Protein AF-A0AA37IPC6-F1 (afdb_monomer_lite)

Structure (mmCIF, N/CA/C/O backbone):
data_AF-A0AA37IPC6-F1
#
_entry.id   AF-A0AA37IPC6-F1
#
loop_
_atom_site.group_PDB
_atom_site.id
_atom_site.type_symbol
_atom_site.label_atom_id
_atom_site.label_alt_id
_atom_site.label_comp_id
_atom_site.label_asym_id
_atom_site.label_entity_id
_atom_site.label_seq_id
_atom_site.pdbx_PDB_ins_code
_atom_site.Cartn_x
_atom_site.Cartn_y
_atom_site.Cartn_z
_atom_site.occupancy
_atom_site.B_iso_or_e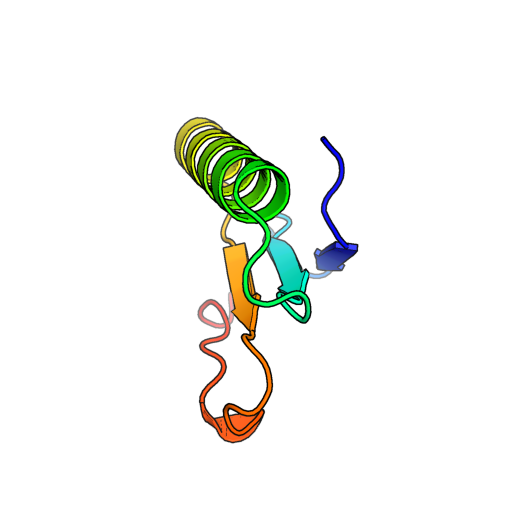quiv
_atom_site.auth_seq_id
_atom_site.auth_comp_id
_atom_site.auth_asym_id
_atom_site.auth_atom_id
_atom_site.pdbx_PDB_model_num
ATOM 1 N N . MET A 1 1 ? 4.164 12.934 5.660 1.00 75.31 1 MET A N 1
ATOM 2 C CA . MET A 1 1 ? 3.555 12.794 4.315 1.00 75.31 1 MET A CA 1
ATOM 3 C C . MET A 1 1 ? 2.187 12.158 4.484 1.00 75.31 1 MET A C 1
ATOM 5 O O . MET A 1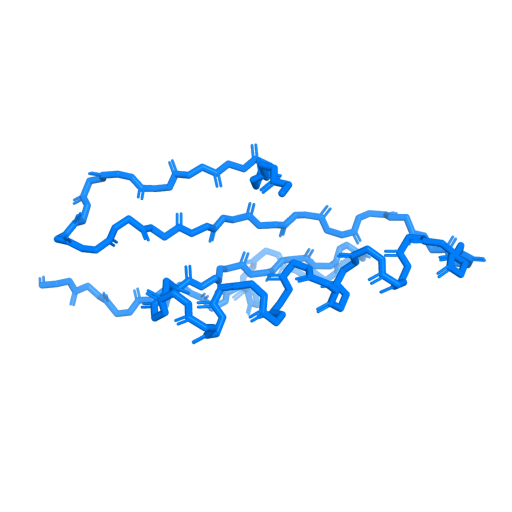 1 ? 2.027 11.399 5.430 1.00 75.31 1 MET A O 1
ATOM 9 N N . LEU A 1 2 ? 1.217 12.481 3.627 1.00 84.50 2 LEU A N 1
ATOM 10 C CA . LEU A 1 2 ? -0.097 11.827 3.649 1.00 84.50 2 LEU A CA 1
ATOM 11 C C . LEU A 1 2 ? -0.052 10.521 2.836 1.00 84.50 2 LEU A C 1
ATOM 13 O O . LEU A 1 2 ? 0.713 10.461 1.866 1.00 84.50 2 LEU A O 1
ATOM 17 N N . PRO A 1 3 ? -0.819 9.489 3.232 1.00 93.00 3 PRO A N 1
ATOM 18 C CA . PRO A 1 3 ? -0.993 8.305 2.405 1.00 93.00 3 PRO A CA 1
ATOM 19 C C . PRO A 1 3 ? -1.840 8.619 1.170 1.00 93.00 3 PRO A C 1
ATOM 21 O O . PRO A 1 3 ? -2.513 9.652 1.136 1.00 93.00 3 PRO A O 1
ATOM 24 N N . ASP A 1 4 ? -1.831 7.723 0.186 1.00 93.88 4 ASP A N 1
ATOM 25 C CA . ASP A 1 4 ? -2.689 7.867 -0.996 1.00 93.88 4 ASP A CA 1
ATOM 26 C C . ASP A 1 4 ? -4.163 7.701 -0.607 1.00 93.88 4 ASP A C 1
ATOM 28 O O . ASP A 1 4 ? -5.011 8.514 -0.978 1.00 93.88 4 ASP A O 1
ATOM 32 N N . PHE A 1 5 ? -4.454 6.697 0.228 1.00 93.94 5 PHE A N 1
ATOM 33 C CA . PHE A 1 5 ? -5.759 6.526 0.862 1.00 93.94 5 PHE A CA 1
ATOM 34 C C . PHE A 1 5 ? -5.619 6.141 2.335 1.00 93.94 5 PHE A C 1
ATOM 36 O O . PHE A 1 5 ? -4.583 5.651 2.789 1.00 93.94 5 PHE A O 1
ATOM 43 N N . ARG A 1 6 ? -6.694 6.347 3.099 1.00 92.25 6 ARG A N 1
ATOM 44 C CA . ARG A 1 6 ? -6.775 5.929 4.500 1.00 92.25 6 ARG A CA 1
ATOM 45 C C . ARG A 1 6 ? -8.065 5.167 4.749 1.00 92.25 6 ARG A C 1
ATOM 47 O O . ARG A 1 6 ? -9.147 5.684 4.491 1.00 92.25 6 ARG A O 1
ATOM 54 N N . LEU A 1 7 ? -7.932 3.964 5.288 1.00 90.50 7 LEU A N 1
ATOM 55 C CA . LEU A 1 7 ? -9.037 3.131 5.734 1.00 90.50 7 LEU A CA 1
ATOM 56 C C . LEU A 1 7 ? -9.383 3.505 7.181 1.00 90.50 7 LEU A C 1
ATOM 58 O O . LEU A 1 7 ? -8.517 3.444 8.056 1.00 90.50 7 LEU A O 1
ATOM 62 N N . THR A 1 8 ? -10.615 3.948 7.429 1.00 90.69 8 THR A N 1
ATOM 63 C CA . THR A 1 8 ? -11.044 4.507 8.729 1.00 90.69 8 THR A CA 1
ATOM 64 C C . THR A 1 8 ? -12.200 3.758 9.382 1.00 90.69 8 THR A C 1
ATOM 66 O O . THR A 1 8 ? -12.612 4.122 10.475 1.00 90.69 8 THR A O 1
ATOM 69 N N . ASP A 1 9 ? -12.725 2.723 8.740 1.00 88.56 9 ASP A N 1
ATOM 70 C CA . ASP A 1 9 ? -13.770 1.832 9.261 1.00 88.56 9 ASP A CA 1
ATOM 71 C C . ASP A 1 9 ? -13.220 0.770 10.240 1.00 88.56 9 ASP A C 1
ATOM 73 O O . ASP A 1 9 ? -13.898 -0.203 10.561 1.00 88.56 9 ASP A O 1
ATOM 77 N N . ARG A 1 10 ? -11.992 0.959 10.741 1.00 81.38 10 ARG A N 1
ATOM 78 C CA . ARG A 1 10 ? -11.289 0.062 11.667 1.00 81.38 10 ARG A CA 1
ATOM 79 C C . ARG A 1 10 ? -10.852 0.778 12.937 1.00 81.38 10 ARG A C 1
ATOM 81 O O . ARG A 1 10 ? -10.599 1.980 12.921 1.00 81.38 10 ARG A O 1
ATOM 88 N N . THR A 1 11 ? -10.673 0.007 14.014 1.00 84.12 11 THR A N 1
ATOM 89 C CA . THR A 1 11 ? -10.196 0.492 15.324 1.00 84.12 11 THR A CA 1
ATOM 90 C C . THR A 1 11 ? -8.869 1.244 15.223 1.00 84.12 11 THR A C 1
ATOM 92 O O . THR A 1 11 ? -8.681 2.254 15.895 1.00 84.12 11 THR A O 1
ATOM 95 N N . VAL A 1 12 ? -7.962 0.775 14.358 1.00 85.94 12 VAL A N 1
ATOM 96 C CA . VAL A 1 12 ? -6.726 1.481 14.003 1.00 85.94 12 VAL A CA 1
ATOM 97 C C . VAL A 1 12 ? -6.809 1.870 12.526 1.00 85.94 12 VAL A C 1
ATOM 99 O O . VAL A 1 12 ? -6.887 0.975 11.675 1.00 85.94 12 VAL A O 1
ATOM 102 N N . PRO A 1 13 ? -6.793 3.175 12.190 1.00 88.44 13 PRO A N 1
ATOM 103 C CA . PRO A 1 13 ? -6.758 3.612 10.802 1.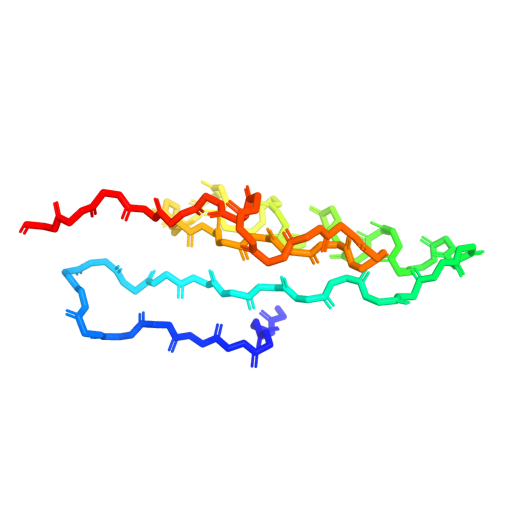00 88.44 13 PRO A CA 1
ATOM 104 C C . PRO A 1 13 ? -5.565 3.002 10.065 1.00 88.44 13 PRO A C 1
ATOM 106 O O . PRO A 1 13 ? -4.446 3.020 10.574 1.00 88.44 13 PRO A O 1
ATOM 109 N N . SER A 1 14 ? -5.802 2.470 8.868 1.00 91.94 14 SER A N 1
ATOM 110 C CA . SER A 1 14 ? -4.753 1.854 8.046 1.00 91.94 14 SER A CA 1
ATOM 111 C C . SER A 1 14 ? -4.431 2.740 6.845 1.00 91.94 14 SER A C 1
ATOM 113 O O . SER A 1 14 ? -5.336 3.281 6.205 1.00 91.94 14 SER A O 1
ATOM 115 N N . ALA A 1 15 ? -3.148 2.906 6.540 1.00 94.81 15 ALA A N 1
ATOM 116 C CA . ALA A 1 15 ? -2.698 3.561 5.318 1.00 94.81 15 ALA A CA 1
ATOM 117 C C . ALA A 1 15 ? -2.818 2.602 4.125 1.00 94.81 15 ALA A C 1
ATOM 119 O O . ALA A 1 15 ? -2.671 1.388 4.281 1.00 94.81 15 ALA A O 1
ATOM 120 N N . ILE A 1 16 ? -3.073 3.151 2.940 1.00 95.25 16 ILE A N 1
ATOM 121 C CA . ILE A 1 16 ? -3.016 2.423 1.672 1.00 95.25 16 ILE A CA 1
ATOM 122 C C . ILE A 1 16 ? -2.120 3.207 0.715 1.00 95.25 16 ILE A C 1
ATOM 124 O O . ILE A 1 16 ? -2.295 4.417 0.546 1.00 95.25 16 ILE A O 1
ATOM 128 N N . GLU A 1 17 ? -1.186 2.499 0.091 1.00 95.88 17 GLU A N 1
ATOM 129 C CA . GLU A 1 17 ? -0.161 3.035 -0.801 1.00 95.88 17 GLU A CA 1
ATOM 130 C C . GLU A 1 17 ? -0.182 2.325 -2.156 1.00 95.88 17 GLU A C 1
ATOM 132 O O . GLU A 1 17 ? -0.191 1.090 -2.216 1.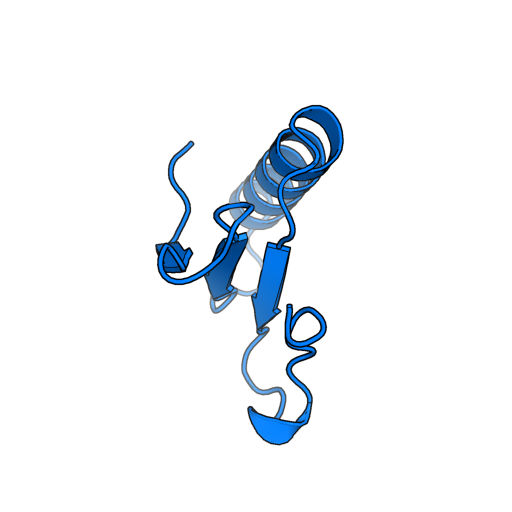00 95.88 17 GLU A O 1
ATOM 137 N N . VAL A 1 18 ? -0.144 3.099 -3.246 1.00 94.44 18 VAL A N 1
ATOM 138 C CA . VAL A 1 18 ? -0.106 2.569 -4.614 1.00 94.44 18 VAL A CA 1
ATOM 139 C C . VAL A 1 18 ? 1.181 3.000 -5.310 1.00 94.44 18 VAL A C 1
ATOM 141 O O . VAL A 1 18 ? 1.360 4.156 -5.703 1.00 94.44 18 VAL A O 1
ATOM 144 N N . TYR A 1 19 ? 2.087 2.044 -5.522 1.00 92.31 19 TYR A N 1
ATOM 145 C CA . TYR A 1 19 ? 3.421 2.329 -6.035 1.00 92.31 19 TYR A CA 1
ATOM 146 C C . TYR A 1 19 ? 3.572 2.144 -7.548 1.00 92.31 19 TYR A C 1
ATOM 148 O O . TYR A 1 19 ? 4.153 1.163 -8.002 1.00 92.31 19 TYR A O 1
ATOM 156 N N . GLY A 1 20 ? 3.071 3.093 -8.342 1.00 88.44 20 GLY A N 1
ATOM 157 C CA . GLY A 1 20 ? 3.065 2.988 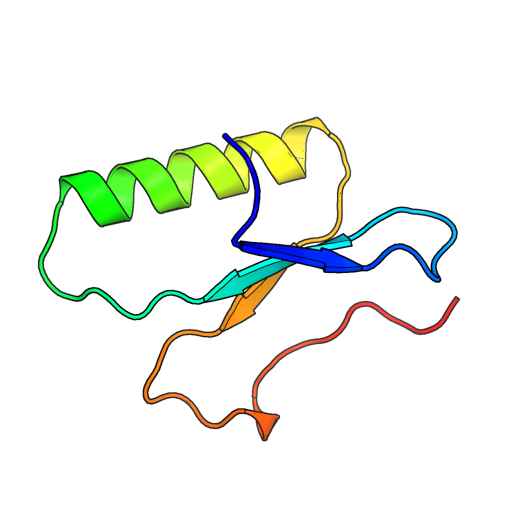-9.811 1.00 88.44 20 GLY A CA 1
ATOM 158 C C . GLY A 1 20 ? 4.313 3.498 -10.552 1.00 88.44 20 GLY A C 1
ATOM 159 O O . GLY A 1 20 ? 4.434 3.274 -11.754 1.00 88.44 20 GLY A O 1
ATOM 160 N N . ILE A 1 21 ? 5.232 4.212 -9.890 1.00 86.12 21 ILE A N 1
ATOM 161 C CA . ILE A 1 21 ? 6.380 4.853 -10.561 1.00 86.12 21 ILE A CA 1
ATOM 162 C C . ILE A 1 21 ? 7.629 3.968 -10.466 1.00 86.12 21 ILE A C 1
ATOM 164 O O . ILE A 1 21 ? 8.137 3.709 -9.376 1.00 86.12 21 ILE A O 1
ATOM 168 N N . GLN A 1 22 ? 8.174 3.568 -11.618 1.00 79.12 22 GLN A N 1
ATOM 169 C CA . GLN A 1 22 ? 9.415 2.792 -11.719 1.00 79.12 22 GLN A CA 1
ATOM 170 C C . GLN A 1 22 ? 10.626 3.680 -12.061 1.00 79.12 22 GLN A C 1
ATOM 172 O O . GLN A 1 22 ? 10.493 4.718 -12.706 1.00 79.12 22 GLN A O 1
ATOM 177 N N . GLY A 1 23 ? 11.825 3.278 -11.623 1.00 77.62 23 GLY A N 1
ATOM 178 C CA . GLY A 1 23 ? 13.099 3.903 -12.020 1.00 77.62 23 GLY A CA 1
ATOM 179 C C . GLY A 1 23 ? 13.425 5.268 -11.392 1.00 77.62 23 GLY A C 1
ATOM 180 O O . GLY A 1 23 ? 14.450 5.857 -11.725 1.00 77.62 23 GLY A O 1
ATOM 181 N N . ASN A 1 24 ? 12.598 5.781 -10.475 1.00 88.31 24 ASN A N 1
ATOM 182 C CA . ASN A 1 24 ? 12.817 7.077 -9.828 1.00 88.31 24 ASN A CA 1
ATOM 183 C C . ASN A 1 24 ? 13.381 6.914 -8.402 1.00 88.31 24 ASN A C 1
ATOM 185 O O . ASN A 1 24 ? 12.675 6.504 -7.482 1.00 88.31 24 ASN A O 1
ATOM 189 N N . ALA A 1 25 ? 14.646 7.291 -8.196 1.00 88.50 25 ALA A N 1
ATOM 190 C CA . ALA A 1 25 ? 15.320 7.179 -6.898 1.00 88.50 25 ALA A CA 1
ATOM 191 C C . ALA A 1 25 ? 14.661 8.019 -5.786 1.00 88.50 25 ALA A C 1
ATOM 193 O O . ALA A 1 25 ? 14.559 7.566 -4.646 1.00 88.50 25 ALA A O 1
ATOM 194 N N . GLN A 1 26 ? 14.160 9.216 -6.108 1.00 89.44 26 GLN A N 1
ATOM 195 C CA . GLN A 1 26 ? 13.445 10.058 -5.144 1.00 89.44 26 GLN A CA 1
ATOM 196 C C . GLN A 1 26 ? 12.119 9.414 -4.723 1.00 89.44 26 GLN A C 1
ATOM 198 O O . GLN A 1 26 ? 11.693 9.542 -3.576 1.00 89.44 26 GLN A O 1
ATOM 203 N N . TYR A 1 27 ? 11.468 8.707 -5.645 1.00 89.56 27 TYR A N 1
ATOM 204 C CA . TYR A 1 27 ? 10.245 7.971 -5.360 1.00 89.56 27 TYR A CA 1
ATOM 205 C C . TYR A 1 27 ? 10.496 6.794 -4.411 1.00 89.56 27 TYR A C 1
ATOM 207 O O . TYR A 1 27 ? 9.775 6.635 -3.429 1.00 89.56 27 TYR A O 1
ATOM 215 N N . VAL A 1 28 ? 11.569 6.033 -4.645 1.00 89.31 28 VAL A N 1
ATOM 216 C CA . VAL A 1 28 ? 11.993 4.940 -3.754 1.00 89.31 28 VAL A CA 1
ATOM 217 C C . VAL A 1 28 ? 12.332 5.464 -2.355 1.00 89.31 28 VAL A C 1
ATOM 219 O O . VAL A 1 28 ? 11.895 4.880 -1.365 1.00 89.31 28 VAL A O 1
ATOM 222 N N . ALA A 1 29 ? 13.043 6.592 -2.257 1.00 91.81 29 ALA A N 1
ATOM 223 C CA . ALA A 1 29 ? 13.339 7.227 -0.971 1.00 91.81 29 ALA A CA 1
ATOM 224 C C . ALA A 1 29 ? 12.057 7.633 -0.224 1.00 91.81 29 ALA A C 1
ATOM 226 O O . ALA A 1 29 ? 11.896 7.314 0.952 1.00 91.81 29 ALA A O 1
ATOM 227 N N . ARG A 1 30 ? 11.097 8.252 -0.923 1.00 91.25 30 ARG A N 1
ATOM 228 C CA . ARG A 1 30 ? 9.795 8.617 -0.344 1.00 91.25 30 ARG A CA 1
ATOM 229 C C . ARG A 1 30 ? 8.992 7.410 0.126 1.00 91.25 30 ARG A C 1
ATOM 231 O O . ARG A 1 30 ? 8.383 7.477 1.190 1.00 91.25 30 ARG A O 1
ATOM 238 N N . LYS A 1 31 ? 9.002 6.309 -0.631 1.00 92.94 31 LYS A N 1
ATOM 239 C CA . LYS A 1 31 ? 8.400 5.041 -0.199 1.00 92.94 31 LYS A CA 1
ATOM 240 C C . LYS A 1 31 ? 9.000 4.582 1.135 1.00 92.94 31 LYS A C 1
ATOM 242 O O . LYS A 1 31 ? 8.253 4.317 2.072 1.00 92.94 31 LYS A O 1
ATOM 247 N N . ALA A 1 32 ? 10.328 4.557 1.249 1.00 92.44 32 ALA A N 1
ATOM 248 C CA . ALA A 1 32 ? 11.005 4.150 2.482 1.00 92.44 32 ALA A CA 1
ATOM 249 C C . ALA A 1 32 ? 10.683 5.081 3.670 1.00 92.44 32 ALA A C 1
ATOM 251 O O . ALA A 1 32 ? 10.433 4.608 4.778 1.00 92.44 32 ALA A O 1
ATOM 252 N N . GLU A 1 33 ? 10.623 6.397 3.443 1.00 94.06 33 GLU A N 1
ATOM 253 C CA . GLU A 1 33 ? 10.215 7.372 4.464 1.00 94.06 33 GLU A CA 1
ATOM 254 C C . GLU A 1 33 ? 8.781 7.131 4.962 1.00 94.06 33 GLU A C 1
ATOM 256 O O . GLU A 1 33 ? 8.533 7.188 6.170 1.00 94.06 33 GLU A O 1
ATOM 261 N N . LYS A 1 34 ? 7.838 6.827 4.056 1.00 93.81 34 LYS A N 1
ATOM 262 C CA . LYS A 1 34 ? 6.449 6.484 4.409 1.00 93.81 34 LYS A CA 1
ATOM 263 C C . LYS A 1 34 ? 6.381 5.181 5.209 1.00 93.81 34 LYS A C 1
ATOM 265 O O . LYS A 1 34 ? 5.759 5.153 6.265 1.00 93.81 34 LYS A O 1
ATOM 270 N N . GLN A 1 35 ? 7.083 4.136 4.776 1.00 93.06 35 GLN A N 1
ATOM 271 C CA . GLN A 1 35 ? 7.138 2.861 5.502 1.00 93.06 35 GLN A CA 1
ATOM 272 C C . GLN A 1 35 ? 7.691 3.033 6.927 1.00 93.06 35 GLN A C 1
ATOM 274 O O . GLN A 1 35 ? 7.113 2.520 7.886 1.00 93.06 35 GLN A O 1
ATOM 279 N N . ALA A 1 36 ? 8.761 3.818 7.091 1.00 94.56 36 ALA A N 1
ATOM 280 C CA . ALA A 1 36 ? 9.327 4.129 8.404 1.00 94.56 36 ALA A CA 1
ATOM 281 C C . ALA A 1 36 ? 8.365 4.946 9.289 1.00 94.56 36 ALA A C 1
ATOM 283 O O . ALA A 1 36 ? 8.314 4.743 10.504 1.00 94.56 36 ALA A O 1
ATOM 284 N N . LEU A 1 37 ? 7.593 5.862 8.693 1.00 93.62 37 LEU A N 1
ATOM 285 C CA . LEU A 1 37 ? 6.554 6.625 9.385 1.00 93.62 37 LEU A CA 1
ATOM 286 C C . LEU A 1 37 ? 5.461 5.702 9.938 1.00 93.62 37 LEU A C 1
ATOM 288 O O . LEU A 1 37 ? 5.175 5.764 11.132 1.00 93.62 37 LEU A O 1
ATOM 292 N N . TYR A 1 38 ? 4.904 4.818 9.106 1.00 93.25 38 TYR A N 1
ATOM 293 C CA . TYR A 1 38 ? 3.834 3.904 9.522 1.00 93.25 38 TYR A CA 1
ATOM 294 C C . TYR A 1 38 ? 4.295 2.924 10.598 1.00 93.25 38 TYR A C 1
ATOM 296 O O . TYR A 1 38 ? 3.597 2.733 11.593 1.00 93.25 38 TYR A O 1
ATOM 304 N N . ALA A 1 39 ? 5.511 2.387 10.463 1.00 91.75 39 ALA A N 1
ATOM 305 C CA . ALA A 1 39 ? 6.107 1.526 11.480 1.00 91.75 39 ALA A CA 1
ATOM 306 C C . ALA A 1 39 ? 6.257 2.244 12.833 1.00 91.75 39 ALA A C 1
ATOM 308 O O . ALA A 1 39 ? 5.936 1.671 13.872 1.00 91.75 39 ALA A O 1
ATOM 309 N N . ARG A 1 40 ? 6.697 3.511 12.831 1.00 93.31 40 ARG A N 1
ATOM 310 C CA . ARG A 1 40 ? 6.832 4.318 14.055 1.00 93.31 40 ARG A CA 1
ATOM 311 C C . ARG A 1 40 ? 5.486 4.611 14.717 1.00 93.31 40 ARG A C 1
ATOM 313 O O . ARG A 1 40 ? 5.416 4.680 15.939 1.00 93.31 40 ARG A O 1
ATOM 320 N N . GLU A 1 41 ? 4.442 4.815 13.924 1.00 91.00 41 GLU A N 1
ATOM 321 C CA . GLU A 1 41 ? 3.096 5.138 14.412 1.00 91.00 41 GLU A CA 1
ATOM 322 C C . GLU A 1 41 ? 2.280 3.894 14.794 1.00 91.00 41 GLU A C 1
ATOM 324 O O . GLU A 1 41 ? 1.181 4.027 15.327 1.00 91.00 41 GLU A O 1
ATOM 329 N N . GLY A 1 42 ? 2.797 2.687 14.533 1.00 90.25 42 GLY A N 1
ATOM 330 C CA . GLY A 1 42 ? 2.036 1.446 14.696 1.00 90.25 42 GLY A CA 1
ATOM 331 C C . GLY A 1 42 ? 0.824 1.373 13.762 1.00 90.25 42 GLY A C 1
ATOM 332 O O . GLY A 1 42 ? -0.124 0.639 14.037 1.00 90.25 42 GLY A O 1
ATOM 333 N N . ALA A 1 43 ? 0.835 2.151 12.678 1.00 90.00 43 ALA A N 1
ATOM 334 C CA . ALA A 1 43 ? -0.240 2.204 11.704 1.00 90.00 43 ALA A CA 1
ATOM 335 C C . ALA A 1 43 ? -0.051 1.073 10.678 1.00 90.00 43 ALA A C 1
ATOM 337 O O . ALA A 1 43 ? 0.995 1.020 10.024 1.00 90.00 43 ALA A O 1
ATOM 338 N N . PRO A 1 44 ? -1.034 0.173 10.491 1.00 92.69 44 PRO A N 1
ATOM 339 C CA . PRO A 1 44 ? -0.974 -0.814 9.421 1.00 92.69 44 PRO A CA 1
ATOM 340 C C . PRO A 1 44 ? -0.907 -0.127 8.052 1.00 92.69 44 PRO A C 1
ATOM 342 O O . PRO A 1 44 ? -1.585 0.878 7.824 1.00 92.69 44 PRO A O 1
ATOM 345 N N . CYS A 1 45 ? -0.122 -0.689 7.135 1.00 94.56 45 CYS A N 1
ATOM 346 C CA . CYS A 1 45 ? 0.018 -0.194 5.769 1.00 94.56 45 CYS A CA 1
ATOM 347 C C . CYS A 1 45 ? -0.299 -1.316 4.777 1.00 94.56 45 CYS A C 1
ATOM 349 O O . CYS A 1 45 ? 0.285 -2.396 4.859 1.00 94.56 45 CYS A O 1
ATOM 351 N N . VAL A 1 46 ? -1.223 -1.050 3.855 1.00 94.75 46 VAL A N 1
ATOM 352 C CA . VAL A 1 46 ? -1.510 -1.901 2.697 1.00 94.75 46 VAL A CA 1
ATOM 353 C C . VAL A 1 46 ? -0.766 -1.336 1.505 1.00 94.75 46 VAL A C 1
ATOM 355 O O . VAL A 1 46 ? -0.933 -0.167 1.162 1.00 94.75 46 VAL A O 1
ATOM 358 N N . GLU A 1 47 ? 0.035 -2.168 0.858 1.00 95.62 47 GLU A N 1
ATOM 359 C CA . GLU A 1 47 ? 0.864 -1.753 -0.265 1.00 95.62 47 GLU A CA 1
ATOM 360 C C . GLU A 1 47 ? 0.487 -2.539 -1.515 1.00 95.62 47 GLU A C 1
ATOM 362 O O . GLU A 1 47 ? 0.319 -3.758 -1.473 1.00 95.62 47 GLU A O 1
ATOM 367 N N . TRP A 1 48 ? 0.396 -1.834 -2.639 1.00 95.56 48 TRP A N 1
ATOM 368 C CA . TRP A 1 48 ? 0.245 -2.445 -3.952 1.00 95.56 48 TRP A CA 1
ATOM 369 C C . TRP A 1 48 ? 1.260 -1.858 -4.928 1.00 95.56 48 TRP A C 1
ATOM 371 O O . TRP A 1 48 ? 1.477 -0.645 -4.959 1.00 95.56 48 TRP A O 1
ATOM 381 N N . ILE A 1 49 ? 1.902 -2.717 -5.719 1.00 92.69 49 ILE A N 1
ATOM 382 C CA . ILE A 1 49 ? 2.929 -2.332 -6.688 1.00 92.69 49 ILE A CA 1
ATOM 383 C C . ILE A 1 49 ? 2.502 -2.859 -8.063 1.00 92.69 49 ILE A C 1
ATOM 385 O O . ILE A 1 49 ? 2.726 -4.025 -8.368 1.00 92.69 49 ILE A O 1
ATOM 389 N N . PRO A 1 50 ? 1.886 -2.034 -8.925 1.00 90.69 50 PRO A N 1
ATOM 390 C CA . PRO A 1 50 ? 1.609 -2.438 -10.296 1.00 90.69 50 PRO A CA 1
ATOM 391 C C . PRO A 1 50 ? 2.895 -2.879 -11.026 1.00 90.69 50 PRO A C 1
ATOM 393 O O . PRO A 1 50 ? 3.939 -2.231 -10.877 1.00 90.69 50 PRO A O 1
ATOM 396 N N . PRO A 1 51 ? 2.840 -3.937 -11.853 1.00 92.56 51 PRO A N 1
ATOM 397 C CA . PRO A 1 51 ? 1.639 -4.602 -12.360 1.00 92.56 51 PRO A CA 1
ATOM 398 C C . PRO A 1 51 ? 1.190 -5.831 -11.549 1.00 92.56 51 PRO A C 1
ATOM 400 O O . PRO A 1 51 ? 0.457 -6.652 -12.098 1.00 92.56 51 PRO A O 1
ATOM 403 N N . ASP A 1 52 ? 1.623 -5.990 -10.293 1.00 93.62 52 ASP A N 1
ATOM 404 C CA . ASP A 1 52 ? 1.223 -7.138 -9.471 1.00 93.62 52 ASP A CA 1
ATOM 405 C C . ASP A 1 52 ? -0.308 -7.251 -9.397 1.00 93.62 52 ASP A C 1
ATOM 407 O O . ASP A 1 52 ?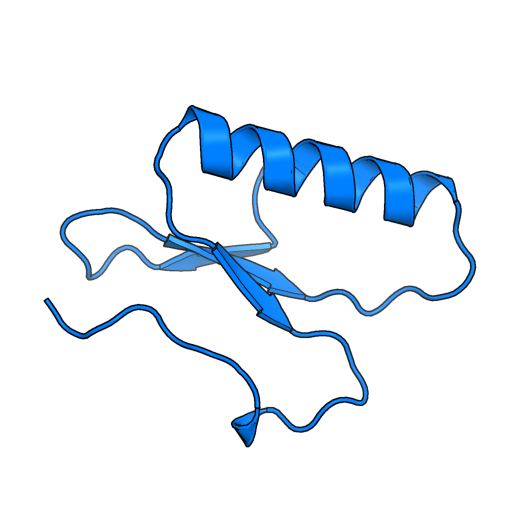 -1.023 -6.245 -9.377 1.00 93.62 52 ASP A O 1
ATOM 411 N N . ASP A 1 53 ? -0.832 -8.477 -9.368 1.00 94.69 53 ASP A N 1
ATOM 412 C CA . ASP A 1 53 ? -2.278 -8.713 -9.317 1.00 94.69 53 ASP A CA 1
ATOM 413 C C . ASP A 1 53 ? -2.871 -8.108 -8.032 1.00 94.69 53 ASP A C 1
ATOM 415 O O . ASP A 1 53 ? -2.306 -8.268 -6.947 1.00 94.69 53 ASP A O 1
ATOM 419 N N . LEU A 1 54 ? -4.029 -7.448 -8.122 1.00 92.69 54 LEU A N 1
ATOM 420 C CA . LEU A 1 54 ? -4.756 -6.947 -6.952 1.00 92.69 54 LEU A CA 1
ATOM 421 C C . LEU A 1 54 ? -5.068 -8.059 -5.941 1.00 92.69 54 LEU A C 1
ATOM 423 O O . LEU A 1 54 ? -5.101 -7.795 -4.743 1.00 92.69 54 LEU A O 1
ATOM 427 N N . ALA A 1 55 ? -5.240 -9.304 -6.392 1.00 94.12 55 ALA A N 1
ATOM 428 C CA . ALA A 1 55 ? -5.437 -10.455 -5.514 1.00 94.12 55 ALA A CA 1
ATOM 429 C C . ALA A 1 55 ? -4.213 -10.778 -4.630 1.00 94.12 55 ALA A C 1
ATOM 431 O O . ALA A 1 55 ? -4.351 -11.497 -3.643 1.00 94.12 55 ALA A O 1
ATOM 432 N N . SER A 1 56 ? -3.024 -10.253 -4.950 1.00 94.00 56 SER A N 1
ATOM 433 C CA . SER A 1 56 ? -1.823 -10.407 -4.114 1.00 94.00 56 SER A CA 1
ATOM 434 C C . SER A 1 56 ? -1.799 -9.466 -2.903 1.00 94.00 56 SER A C 1
ATOM 436 O O . SER A 1 56 ? -1.045 -9.705 -1.952 1.00 94.00 56 SER A O 1
ATOM 438 N N . VAL A 1 57 ? -2.629 -8.416 -2.913 1.00 93.75 57 VAL A N 1
ATOM 439 C CA . VAL A 1 57 ? -2.652 -7.386 -1.873 1.00 93.75 57 VAL A CA 1
ATOM 440 C C . VAL A 1 57 ? -3.069 -7.991 -0.537 1.00 93.75 57 VAL A C 1
ATOM 442 O O . VAL A 1 57 ? -4.154 -8.550 -0.385 1.00 93.75 57 VAL A O 1
ATOM 445 N N . GLN A 1 58 ? -2.200 -7.843 0.461 1.00 91.69 58 GLN A N 1
ATOM 446 C CA . GLN A 1 58 ? -2.462 -8.308 1.816 1.00 91.69 58 GLN A CA 1
ATOM 447 C C . GLN A 1 58 ? -3.222 -7.234 2.589 1.00 91.69 58 GLN A C 1
ATOM 449 O O . GLN A 1 58 ? -2.687 -6.172 2.910 1.00 91.69 58 GLN A O 1
ATOM 454 N N . LEU A 1 59 ? -4.485 -7.519 2.893 1.00 87.31 59 LEU A N 1
ATOM 455 C CA . LEU A 1 59 ? -5.284 -6.674 3.768 1.00 87.31 59 LEU A CA 1
ATOM 456 C C . LEU A 1 59 ? -4.984 -7.008 5.236 1.00 87.31 59 LEU A C 1
ATOM 458 O O . LEU A 1 59 ? -4.745 -8.173 5.563 1.00 87.31 59 LEU A O 1
ATOM 462 N N . PRO A 1 60 ? -5.038 -6.025 6.154 1.00 82.19 60 PRO A N 1
ATOM 463 C CA . PRO A 1 60 ? -4.902 -6.316 7.570 1.00 82.19 60 PRO A CA 1
ATOM 464 C C . PRO A 1 60 ? -6.074 -7.211 8.007 1.00 82.19 60 PRO A C 1
ATOM 466 O O . PRO A 1 60 ? -7.168 -7.084 7.434 1.00 82.19 60 PRO A O 1
ATOM 469 N N . PRO A 1 61 ? -5.888 -8.079 9.015 1.00 79.50 61 PRO A N 1
ATOM 470 C CA . PRO A 1 61 ? -6.942 -8.967 9.495 1.00 79.50 61 PRO A CA 1
ATOM 471 C C . PRO A 1 61 ? -8.203 -8.183 9.873 1.00 79.50 61 PRO A C 1
ATOM 473 O O . PRO A 1 61 ? -8.123 -7.034 10.315 1.00 79.50 61 PRO A O 1
ATOM 476 N N . ALA A 1 62 ? -9.372 -8.790 9.648 1.00 69.31 62 ALA A N 1
ATOM 477 C CA . ALA A 1 62 ? -10.633 -8.252 10.149 1.00 69.31 62 ALA A CA 1
ATOM 478 C C . ALA A 1 62 ? -10.553 -8.096 11.675 1.00 69.31 62 ALA A C 1
ATOM 480 O O . ALA A 1 62 ? -9.971 -8.949 12.346 1.00 69.31 62 ALA A O 1
ATOM 481 N N . ALA A 1 63 ? -11.068 -6.969 12.171 1.00 60.50 63 ALA A N 1
ATOM 482 C CA . ALA A 1 63 ? -11.170 -6.694 13.600 1.00 60.50 63 ALA A CA 1
ATOM 483 C C . ALA A 1 63 ? -12.293 -7.526 14.229 1.00 60.50 63 ALA A C 1
ATOM 485 O O . ALA A 1 63 ? -13.290 -7.782 13.513 1.00 60.50 63 ALA A O 1
#

pLDDT: mean 89.73, std 6.48, range [60.5, 95.88]

Radius of gyration: 12.15 Å; chains: 1; bounding box: 29×23×28 Å

Sequence (63 aa):
MLPDFRLTDRTVPSAIEVYGIQGNAQYVARKAEKQALYAREGAPCVEWIPPDDLASVQLPPAA

Foldseek 3Di:
DAAPDWDDPDPAIAGEHEAEDPPDPVSVVVVVVVVVVCVVVVHHYWYDYPPDDPVVIDDDDDD

Secondary structure (DSSP, 8-state):
---SEEE-SSSS-EEEEE----S-HHHHHHHHHHHHHHHHHT--EEEE-TTS-GGG--PPPP-

Organism: NCBI:txid1544861